Protein AF-A0AAE1QDB8-F1 (afdb_monomer_lite)

Sequence (96 aa):
MTGVVSVTGVGSVTDVGRVTGVDSVRGVGSVTGVGSVTGVGSVTGMVSVSGVGSVTDVGRVTGVDSVRGVGSVTGVVSVRGVASVTSVDSVRGVGS

Radius of gyration: 11.83 Å; chains: 1; bounding box: 30×21×29 Å

Foldseek 3Di:
DEAAAEAEDAEEAEQAEEEEHYQEYEAYEEYEHYEEYEHYNEYYAYAYYEHAEEYEAAEEYYAYAEYYDYEEYEHYQEYYHHNYYDDYHYYYHYHD

Secondary structure (DSSP, 8-state):
-EEES-EEEEEEEEEE--EEEEEEEEEEEEEEEE--EEEEEEEEEEEEEEEE--EEEEEEEEEEEEEEEEEEEEEEEEEEEEEEE--EEEEEEE--

Structure (mmCIF, N/CA/C/O backbone):
data_AF-A0AAE1QDB8-F1
#
_entry.id   AF-A0AAE1QDB8-F1
#
loop_
_atom_site.group_PDB
_atom_site.id
_atom_site.type_symbol
_atom_site.label_atom_id
_atom_site.label_alt_id
_atom_site.label_comp_id
_atom_site.label_asym_id
_atom_site.label_entity_id
_atom_site.label_seq_id
_atom_site.pdbx_PDB_ins_code
_atom_site.Cartn_x
_atom_site.Cartn_y
_atom_site.Cartn_z
_atom_site.occupancy
_atom_site.B_iso_or_equiv
_atom_site.auth_seq_id
_atom_site.auth_comp_id
_atom_site.auth_asym_id
_atom_site.auth_atom_id
_atom_site.pdbx_PDB_model_num
ATOM 1 N N . MET A 1 1 ? 3.784 -5.186 15.795 1.00 67.06 1 MET A N 1
ATOM 2 C CA . MET A 1 1 ? 4.200 -3.843 16.256 1.00 67.06 1 MET A CA 1
ATOM 3 C C . MET A 1 1 ? 2.953 -3.006 16.487 1.00 67.06 1 MET A C 1
ATOM 5 O O . MET A 1 1 ? 2.084 -3.030 15.623 1.00 67.06 1 MET A O 1
ATOM 9 N N . THR A 1 2 ? 2.836 -2.335 17.634 1.00 77.31 2 THR A N 1
ATOM 10 C CA . THR A 1 2 ? 1.649 -1.545 18.002 1.00 77.31 2 THR A CA 1
ATOM 11 C C . THR A 1 2 ? 2.063 -0.132 18.415 1.00 77.31 2 THR A C 1
ATOM 13 O O . THR A 1 2 ? 2.863 -0.007 19.338 1.00 77.31 2 THR A O 1
ATOM 16 N N . GLY A 1 3 ? 1.513 0.901 17.771 1.00 76.12 3 GLY A N 1
ATOM 17 C CA . GLY A 1 3 ? 1.640 2.295 18.219 1.00 76.12 3 GLY A CA 1
ATOM 18 C C . GLY A 1 3 ? 3.012 2.920 17.963 1.00 76.12 3 GLY A C 1
ATOM 19 O O . GLY A 1 3 ? 3.783 3.143 18.893 1.00 76.12 3 GLY A O 1
ATOM 20 N N . VAL A 1 4 ? 3.311 3.226 16.699 1.00 85.62 4 VAL A N 1
ATOM 21 C CA . VAL A 1 4 ? 4.535 3.926 16.287 1.00 85.62 4 VAL A CA 1
ATOM 22 C C . VAL A 1 4 ? 4.200 5.321 15.784 1.00 85.62 4 VAL A C 1
ATOM 24 O O . VAL A 1 4 ? 3.465 5.477 14.815 1.00 85.62 4 VAL A O 1
ATOM 27 N N . VAL A 1 5 ? 4.804 6.337 16.397 1.00 86.25 5 VAL A N 1
ATOM 28 C CA . VAL A 1 5 ? 4.557 7.739 16.024 1.00 86.25 5 VAL A CA 1
ATOM 29 C C . VAL A 1 5 ? 5.275 8.115 14.723 1.00 86.25 5 VAL A 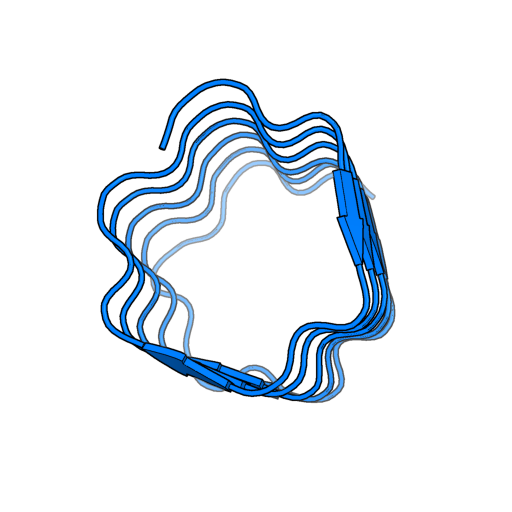C 1
ATOM 31 O O . VAL A 1 5 ? 4.744 8.843 13.892 1.00 86.25 5 VAL A O 1
ATOM 34 N N . SER A 1 6 ? 6.502 7.640 14.505 1.00 89.06 6 SER A N 1
ATOM 35 C CA . SER A 1 6 ? 7.233 7.960 13.276 1.00 89.06 6 SER A CA 1
ATOM 36 C C . SER A 1 6 ? 8.336 6.953 12.984 1.00 89.06 6 SER A C 1
ATOM 38 O O . SER A 1 6 ? 9.014 6.483 13.896 1.00 89.06 6 SER A O 1
ATOM 40 N N . VAL A 1 7 ? 8.533 6.663 11.701 1.00 90.31 7 VAL A N 1
ATOM 41 C CA . VAL A 1 7 ? 9.641 5.864 11.172 1.00 90.31 7 VAL A CA 1
ATOM 42 C C . VAL A 1 7 ? 10.348 6.678 10.093 1.00 90.31 7 VAL A C 1
ATOM 44 O O . VAL A 1 7 ? 9.705 7.120 9.139 1.00 90.31 7 VAL A O 1
ATOM 47 N N . THR A 1 8 ? 11.663 6.874 10.214 1.00 91.44 8 THR A N 1
ATOM 48 C CA . THR A 1 8 ? 12.441 7.685 9.266 1.00 91.44 8 THR A CA 1
ATOM 49 C C . THR A 1 8 ? 13.765 7.030 8.876 1.00 91.44 8 THR A C 1
ATOM 51 O O . THR A 1 8 ? 14.459 6.473 9.722 1.00 91.44 8 THR A O 1
ATOM 54 N N . GLY A 1 9 ? 14.133 7.127 7.593 1.00 90.69 9 GLY A N 1
ATOM 55 C CA . GLY A 1 9 ? 15.481 6.790 7.115 1.00 90.69 9 GLY A CA 1
ATOM 56 C C . GLY A 1 9 ? 15.843 5.313 7.260 1.00 90.69 9 GLY A C 1
ATOM 57 O O . GLY A 1 9 ? 16.941 4.980 7.701 1.00 90.69 9 GLY A O 1
ATOM 58 N N . VAL A 1 10 ? 14.915 4.425 6.916 1.00 92.31 10 VAL A N 1
ATOM 59 C CA . VAL A 1 10 ? 15.106 2.982 7.068 1.00 92.31 10 VAL A CA 1
ATOM 60 C C . VAL A 1 10 ? 15.670 2.392 5.780 1.00 92.31 10 VAL A C 1
ATOM 62 O O . VAL A 1 10 ? 15.188 2.692 4.691 1.00 92.31 10 VAL A O 1
ATOM 65 N N . GLY A 1 11 ? 16.690 1.541 5.906 1.00 92.00 11 GLY A N 1
ATOM 66 C CA . GLY A 1 11 ? 17.258 0.784 4.790 1.00 92.00 11 GLY A CA 1
ATOM 67 C C . GLY A 1 11 ? 16.330 -0.340 4.318 1.00 92.00 11 GLY A C 1
ATOM 68 O O . GLY A 1 11 ? 15.192 -0.101 3.914 1.00 92.00 11 GLY A O 1
ATOM 69 N N . SER A 1 12 ? 16.819 -1.579 4.357 1.00 92.44 12 SER A N 1
ATOM 70 C CA . SER A 1 12 ? 16.014 -2.757 4.023 1.00 92.44 12 SER A CA 1
ATOM 71 C C . SER A 1 12 ? 15.360 -3.358 5.265 1.00 92.44 12 SER A C 1
ATOM 73 O O . SER A 1 12 ? 16.000 -3.478 6.308 1.00 92.44 12 SER A O 1
ATOM 75 N N . VAL A 1 13 ? 14.098 -3.764 5.137 1.00 93.44 13 VAL A N 1
ATOM 76 C CA . VAL A 1 13 ? 13.311 -4.434 6.177 1.00 93.44 13 VAL A CA 1
ATOM 77 C C . VAL A 1 13 ? 12.747 -5.733 5.614 1.00 93.44 13 VAL A C 1
ATOM 79 O O . VAL A 1 13 ? 12.179 -5.743 4.519 1.00 93.44 13 VAL A O 1
ATOM 82 N N . THR A 1 14 ? 12.878 -6.820 6.369 1.00 94.06 14 THR A N 1
ATOM 83 C CA . THR A 1 14 ? 12.363 -8.143 5.998 1.00 94.06 14 THR A CA 1
ATOM 84 C C . THR A 1 14 ? 11.550 -8.755 7.133 1.00 94.06 14 THR A C 1
ATOM 86 O O . THR A 1 14 ? 11.820 -8.483 8.303 1.00 94.06 14 THR A O 1
ATOM 89 N N . ASP A 1 15 ? 10.568 -9.581 6.776 1.00 93.56 15 ASP A N 1
ATOM 90 C CA . ASP A 1 15 ? 9.812 -10.455 7.684 1.00 93.56 15 ASP A CA 1
ATOM 91 C C . ASP A 1 15 ? 9.151 -9.717 8.857 1.00 93.56 15 ASP A C 1
ATOM 93 O O . ASP A 1 15 ? 9.291 -10.051 10.037 1.00 93.56 15 ASP A O 1
ATOM 97 N N . VAL A 1 16 ? 8.385 -8.682 8.519 1.00 92.50 16 VAL A N 1
ATOM 98 C CA . VAL A 1 16 ? 7.608 -7.916 9.490 1.00 92.50 16 VAL A CA 1
ATOM 99 C C . VAL A 1 16 ? 6.301 -8.649 9.779 1.00 92.50 16 VAL A C 1
ATOM 101 O O . VAL A 1 16 ? 5.488 -8.892 8.888 1.00 92.50 16 VAL A O 1
ATOM 104 N N . GLY A 1 17 ? 6.057 -8.962 11.052 1.00 92.31 17 GLY A N 1
ATOM 105 C CA . GLY A 1 17 ? 4.772 -9.502 11.505 1.00 92.31 17 GLY A CA 1
ATOM 106 C C . GLY A 1 17 ? 3.613 -8.500 11.381 1.00 92.31 17 GLY A C 1
ATOM 107 O O . GLY A 1 17 ? 3.687 -7.494 10.680 1.00 92.31 17 GLY A O 1
ATOM 108 N N . ARG A 1 18 ? 2.513 -8.737 12.106 1.00 93.19 18 ARG A N 1
ATOM 109 C CA . ARG A 1 18 ? 1.365 -7.813 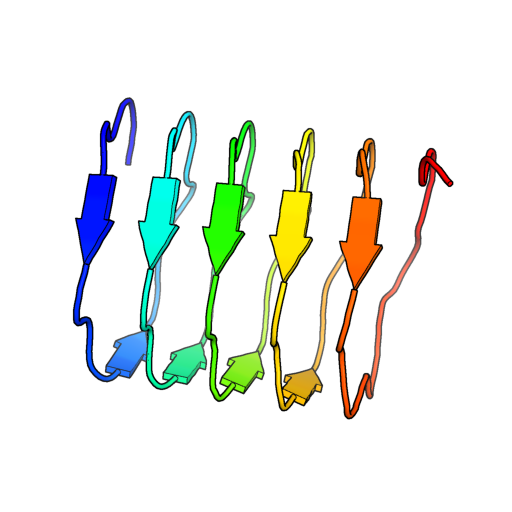12.108 1.00 93.19 18 ARG A CA 1
ATOM 110 C C . ARG A 1 18 ? 1.771 -6.408 12.581 1.00 93.19 18 ARG A C 1
ATOM 112 O O . ARG A 1 18 ? 2.403 -6.257 13.635 1.00 93.19 18 ARG A O 1
ATOM 119 N N . VAL A 1 19 ? 1.337 -5.385 11.849 1.00 93.56 19 VAL A N 1
ATOM 120 C CA . VAL A 1 19 ? 1.562 -3.967 12.169 1.00 93.56 19 VAL A CA 1
ATOM 121 C C . VAL A 1 19 ? 0.228 -3.282 12.431 1.00 93.56 19 VAL A C 1
ATOM 123 O O . VAL A 1 19 ? -0.709 -3.419 11.648 1.00 93.56 19 VAL A O 1
ATOM 126 N N . THR A 1 20 ? 0.137 -2.534 13.529 1.00 93.75 20 THR A N 1
ATOM 127 C CA . THR A 1 20 ? -1.047 -1.733 13.851 1.00 93.75 20 THR A CA 1
ATOM 128 C C . THR A 1 20 ? -0.659 -0.353 14.367 1.00 93.75 20 THR A C 1
ATOM 130 O O . THR A 1 20 ? 0.115 -0.263 15.323 1.00 93.75 20 THR A O 1
ATOM 133 N N . GLY A 1 21 ? -1.248 0.698 13.801 1.00 91.19 21 GLY A N 1
ATOM 134 C CA . GLY A 1 21 ? -1.099 2.071 14.280 1.00 91.19 21 GLY A CA 1
ATOM 135 C C . GLY A 1 21 ? 0.301 2.625 14.040 1.00 91.19 21 GLY A C 1
ATOM 136 O O . GLY A 1 21 ? 1.156 2.561 14.924 1.00 91.19 21 GLY A O 1
ATOM 137 N N . VAL A 1 22 ? 0.525 3.160 12.842 1.00 94.19 22 VAL A N 1
ATOM 138 C CA . VAL A 1 22 ? 1.736 3.901 12.476 1.00 94.19 22 VAL A CA 1
ATOM 139 C C . VAL A 1 22 ? 1.329 5.281 11.980 1.00 94.19 22 VAL A C 1
ATOM 141 O O . VAL A 1 22 ? 0.676 5.376 10.945 1.00 94.19 22 VAL A O 1
ATOM 144 N N . ASP A 1 23 ? 1.717 6.356 12.664 1.00 92.88 23 ASP A N 1
ATOM 145 C CA . ASP A 1 23 ? 1.252 7.695 12.273 1.00 92.88 23 ASP A CA 1
ATOM 146 C C . ASP A 1 23 ? 1.978 8.201 11.017 1.00 92.88 23 ASP A C 1
ATOM 148 O O . ASP A 1 23 ? 1.350 8.758 10.113 1.00 92.88 23 ASP A O 1
ATOM 152 N N . SER A 1 24 ? 3.295 7.983 10.920 1.00 92.81 24 SER A N 1
ATOM 153 C CA . SER A 1 24 ? 4.099 8.449 9.784 1.00 92.81 24 SER A CA 1
ATOM 154 C C . SER A 1 24 ? 5.275 7.533 9.441 1.00 92.81 24 SER A C 1
ATOM 156 O O . SER A 1 24 ? 5.976 7.029 10.319 1.00 92.81 24 SER A O 1
ATOM 158 N N . VAL A 1 25 ? 5.528 7.361 8.143 1.00 94.31 25 VAL A N 1
ATOM 159 C CA . VAL A 1 25 ? 6.683 6.652 7.582 1.00 94.31 25 VAL A CA 1
ATOM 160 C C . VAL A 1 25 ? 7.324 7.513 6.500 1.00 94.31 25 VAL A C 1
ATOM 162 O O . VAL A 1 25 ? 6.652 7.940 5.557 1.00 94.31 25 VAL A O 1
ATOM 165 N N . ARG A 1 26 ? 8.636 7.747 6.597 1.00 94.44 26 ARG A N 1
ATOM 166 C CA . ARG A 1 26 ? 9.385 8.541 5.619 1.00 94.44 26 ARG A CA 1
ATOM 167 C C . ARG A 1 26 ? 10.720 7.910 5.237 1.00 94.44 26 ARG A C 1
ATOM 169 O O . ARG A 1 26 ? 11.570 7.695 6.095 1.00 94.44 26 ARG A O 1
ATOM 176 N N . GLY A 1 27 ? 10.954 7.762 3.937 1.00 91.94 27 GLY A N 1
ATOM 177 C CA . GLY A 1 27 ? 12.251 7.360 3.395 1.00 91.94 27 GLY A CA 1
ATOM 178 C C . GLY A 1 27 ? 12.610 5.940 3.808 1.00 91.94 27 GLY A C 1
ATOM 179 O O . GLY A 1 27 ? 13.429 5.743 4.705 1.00 91.94 27 GLY A O 1
ATOM 180 N N . VAL A 1 28 ? 11.974 4.970 3.160 1.00 94.38 28 VAL A N 1
ATOM 181 C CA . VAL A 1 28 ? 12.260 3.545 3.346 1.00 94.38 28 VAL A CA 1
ATOM 182 C C . VAL A 1 28 ? 12.827 2.977 2.051 1.00 94.38 28 VAL A C 1
ATOM 184 O O . VAL A 1 28 ? 12.305 3.248 0.971 1.00 94.38 28 VAL A O 1
ATOM 187 N N . GLY A 1 29 ? 13.900 2.195 2.157 1.00 93.94 29 GLY A N 1
ATOM 188 C CA . GLY A 1 29 ? 14.502 1.497 1.029 1.00 93.94 29 GLY A CA 1
ATOM 189 C C . GLY A 1 29 ? 13.597 0.381 0.512 1.00 93.94 29 GLY A C 1
ATOM 190 O O . GLY A 1 29 ? 12.680 0.612 -0.272 1.00 93.94 29 GLY A O 1
ATOM 191 N N . SER A 1 30 ? 13.871 -0.854 0.927 1.00 92.81 30 SER A N 1
ATOM 192 C CA . SER A 1 30 ? 13.119 -2.032 0.478 1.00 92.81 30 SER A CA 1
ATOM 193 C C . SER A 1 30 ? 12.411 -2.709 1.640 1.00 92.81 30 SER A C 1
ATOM 195 O O . SER A 1 30 ? 13.031 -2.974 2.664 1.00 92.81 30 SER A O 1
ATOM 197 N N . VAL A 1 31 ? 11.135 -3.038 1.469 1.00 94.62 31 VAL A N 1
ATOM 198 C CA . VAL A 1 31 ? 10.349 -3.795 2.448 1.00 94.62 31 VAL A CA 1
ATOM 199 C C . VAL A 1 31 ? 9.866 -5.085 1.805 1.00 94.62 31 VAL A C 1
ATOM 201 O O . VAL A 1 31 ? 9.226 -5.046 0.756 1.00 94.62 31 VAL A O 1
ATOM 204 N N . THR A 1 32 ? 10.169 -6.227 2.421 1.00 94.75 32 THR A N 1
ATOM 205 C CA . THR A 1 32 ? 9.734 -7.545 1.933 1.00 94.75 32 THR A CA 1
ATOM 206 C C . THR A 1 32 ? 9.095 -8.363 3.044 1.00 94.75 32 THR A C 1
ATOM 208 O O . THR A 1 32 ? 9.637 -8.430 4.142 1.00 94.75 32 THR A O 1
ATOM 211 N N . GLY A 1 33 ? 7.971 -9.016 2.747 1.00 93.50 33 GLY A N 1
ATOM 212 C CA . GLY A 1 33 ? 7.336 -9.956 3.668 1.00 93.50 33 GLY A CA 1
ATOM 213 C C . GLY A 1 33 ? 6.727 -9.238 4.866 1.00 93.50 33 GLY A C 1
ATOM 214 O O . GLY A 1 33 ? 7.280 -9.252 5.961 1.00 93.50 33 GLY A O 1
ATOM 215 N N . VAL A 1 34 ? 5.585 -8.590 4.655 1.00 95.31 34 VAL A N 1
ATOM 216 C CA . VAL A 1 34 ? 4.830 -7.916 5.715 1.00 95.31 34 VAL A CA 1
ATOM 217 C C . VAL A 1 34 ? 3.514 -8.648 5.924 1.00 95.31 34 VAL A C 1
ATOM 219 O O . VAL A 1 34 ? 2.775 -8.896 4.971 1.00 95.31 34 VAL A O 1
ATOM 222 N N . GLY A 1 35 ? 3.202 -8.973 7.177 1.00 93.44 35 GLY A N 1
ATOM 223 C CA . GLY A 1 35 ? 1.900 -9.506 7.567 1.00 93.44 35 GLY A CA 1
ATOM 224 C C . GLY A 1 35 ? 0.764 -8.488 7.393 1.00 93.44 35 GLY A C 1
ATOM 225 O O . GLY A 1 35 ? 0.862 -7.518 6.644 1.00 93.44 35 GLY A O 1
ATOM 226 N N . SER A 1 36 ? -0.349 -8.689 8.100 1.00 94.06 36 SER A N 1
ATOM 227 C CA . SER A 1 36 ? -1.462 -7.734 8.044 1.00 94.06 36 SER A CA 1
ATOM 228 C C . SER A 1 36 ? -1.070 -6.367 8.614 1.00 94.06 36 SER A C 1
ATOM 230 O O . SER A 1 36 ? -0.438 -6.286 9.673 1.00 94.06 36 SER A O 1
ATOM 232 N N . VAL A 1 37 ? -1.509 -5.304 7.946 1.00 95.56 37 VAL A N 1
ATOM 233 C CA . VAL A 1 37 ? -1.273 -3.910 8.334 1.00 95.56 37 VAL A CA 1
ATOM 234 C C . VAL A 1 37 ? -2.610 -3.219 8.584 1.00 95.56 37 VAL A C 1
ATOM 236 O O . VAL A 1 37 ? -3.521 -3.300 7.762 1.00 95.56 37 VAL A O 1
ATOM 239 N N . THR A 1 38 ? -2.733 -2.520 9.710 1.00 95.12 38 THR A N 1
ATOM 240 C CA . THR A 1 38 ? -3.935 -1.747 10.051 1.00 95.12 38 THR A CA 1
ATOM 241 C C . THR A 1 38 ? -3.560 -0.366 10.575 1.00 95.12 38 THR A C 1
ATOM 243 O O . THR A 1 38 ? -2.794 -0.269 11.531 1.00 95.12 38 THR A O 1
ATOM 246 N N . GLY A 1 39 ? -4.130 0.691 10.001 1.00 92.19 39 GLY A N 1
ATOM 247 C CA . GLY A 1 39 ? -3.963 2.058 10.490 1.00 92.19 39 GLY A CA 1
ATOM 248 C C . GLY A 1 39 ? -2.566 2.612 10.218 1.00 92.19 39 GLY A C 1
ATOM 249 O O . GLY A 1 39 ? -1.682 2.535 11.072 1.00 92.19 39 GLY A O 1
ATOM 250 N N . VAL A 1 40 ? -2.381 3.194 9.035 1.00 94.38 40 VAL A N 1
ATOM 251 C CA . VAL A 1 40 ? -1.162 3.915 8.647 1.00 94.38 40 VAL A CA 1
ATOM 252 C C . VAL A 1 40 ? -1.535 5.341 8.257 1.00 94.38 40 VAL A C 1
ATOM 254 O O . VAL A 1 40 ? -2.293 5.530 7.315 1.00 94.38 40 VAL A O 1
ATOM 257 N N . GLY A 1 41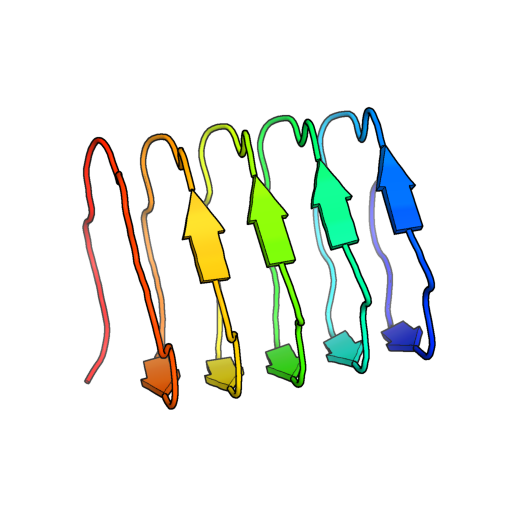 ? -1.010 6.353 8.944 1.00 93.00 41 GLY A N 1
ATOM 258 C CA . GLY A 1 41 ? -1.380 7.752 8.722 1.00 93.00 41 GLY A CA 1
ATOM 259 C C . GLY A 1 41 ? -0.815 8.333 7.425 1.00 93.00 41 GLY A C 1
ATOM 260 O O . GLY A 1 41 ? -1.563 8.678 6.511 1.00 93.00 41 GLY A O 1
ATOM 261 N N . SER A 1 42 ? 0.503 8.495 7.323 1.00 93.38 42 SER A N 1
ATOM 262 C CA . SER A 1 42 ? 1.155 9.012 6.109 1.00 93.38 42 SER A CA 1
ATOM 263 C C . SER A 1 42 ? 2.407 8.229 5.742 1.00 93.38 42 SER A C 1
ATOM 265 O O . SER A 1 42 ? 3.226 7.911 6.596 1.00 93.38 42 SER A O 1
ATOM 267 N N . VAL A 1 43 ? 2.583 7.965 4.450 1.00 94.75 43 VAL A N 1
ATOM 268 C CA . VAL A 1 43 ? 3.763 7.304 3.887 1.00 94.75 43 VAL A CA 1
ATOM 269 C C . VAL A 1 43 ? 4.363 8.200 2.814 1.00 94.75 43 VAL A C 1
ATOM 271 O O . VAL A 1 43 ? 3.666 8.647 1.901 1.00 94.75 43 VAL A O 1
ATOM 274 N N . THR A 1 44 ? 5.658 8.490 2.923 1.00 94.81 44 THR A N 1
ATOM 275 C CA . THR A 1 44 ? 6.387 9.321 1.957 1.00 94.81 44 THR A CA 1
ATOM 276 C C . THR A 1 44 ? 7.724 8.697 1.589 1.00 94.81 44 THR A C 1
ATOM 278 O O . THR A 1 44 ? 8.589 8.550 2.450 1.00 94.81 44 THR A O 1
ATOM 281 N N . GLY A 1 45 ? 7.938 8.418 0.306 1.00 91.75 45 GLY A N 1
ATOM 282 C CA . GLY A 1 45 ? 9.217 7.934 -0.205 1.00 91.75 45 GLY A CA 1
ATOM 283 C C . GLY A 1 45 ? 9.495 6.491 0.206 1.00 91.75 45 GLY A C 1
ATOM 284 O O . GLY A 1 45 ? 10.102 6.237 1.248 1.00 91.75 45 GLY A O 1
ATOM 285 N N . MET A 1 46 ? 9.074 5.559 -0.641 1.00 94.38 46 MET A N 1
ATOM 286 C CA . MET A 1 46 ? 9.484 4.160 -0.602 1.00 94.38 46 MET A CA 1
ATOM 287 C C . MET A 1 46 ? 10.083 3.746 -1.937 1.00 94.38 46 MET A C 1
ATOM 289 O O . MET A 1 46 ? 9.501 4.033 -2.980 1.00 94.38 46 MET A O 1
ATOM 293 N N . VAL A 1 47 ? 11.202 3.024 -1.906 1.00 94.88 47 VAL A N 1
ATOM 294 C CA . VAL A 1 47 ? 11.782 2.485 -3.143 1.00 94.88 47 VAL A CA 1
ATOM 295 C C . VAL A 1 47 ? 10.997 1.247 -3.569 1.00 94.88 47 VAL A C 1
ATOM 297 O O . VAL A 1 47 ? 10.381 1.231 -4.629 1.00 94.88 47 VAL A O 1
ATOM 300 N N . SER A 1 48 ? 10.936 0.223 -2.717 1.00 93.31 48 SER A N 1
ATOM 301 C CA . SER A 1 48 ? 10.306 -1.047 -3.093 1.00 93.31 48 SER A CA 1
ATOM 302 C C . SER A 1 48 ? 9.526 -1.682 -1.956 1.00 93.31 48 SER A C 1
ATOM 304 O O . SER A 1 48 ? 9.996 -1.754 -0.821 1.00 93.31 48 SER A O 1
ATOM 306 N N . VAL A 1 49 ? 8.360 -2.227 -2.291 1.00 93.88 49 VAL A N 1
ATOM 307 C CA . VAL A 1 49 ? 7.520 -3.009 -1.382 1.00 93.88 49 VAL A CA 1
ATOM 308 C C . VAL A 1 49 ? 7.145 -4.325 -2.040 1.00 93.88 49 VAL A C 1
ATOM 310 O O . VAL A 1 49 ? 6.622 -4.333 -3.157 1.00 93.88 49 VAL A O 1
ATOM 313 N N . SER A 1 50 ? 7.352 -5.440 -1.339 1.00 95.00 50 SER A N 1
ATOM 314 C CA . SER A 1 50 ? 6.911 -6.742 -1.823 1.00 95.00 50 SER A CA 1
ATOM 315 C C . SER A 1 50 ? 6.342 -7.661 -0.751 1.00 95.00 50 SER A C 1
ATOM 317 O O . SER A 1 50 ? 6.830 -7.704 0.376 1.00 95.00 50 SER A O 1
ATOM 319 N N . GLY A 1 51 ? 5.321 -8.433 -1.128 1.00 94.56 51 GLY A N 1
ATOM 320 C CA . GLY A 1 51 ? 4.750 -9.476 -0.282 1.00 94.56 51 GLY A CA 1
ATOM 321 C C . GLY A 1 51 ? 4.086 -8.896 0.958 1.00 94.56 51 GLY A C 1
ATOM 322 O O . GLY A 1 51 ? 4.503 -9.187 2.075 1.00 94.56 51 GLY A O 1
ATOM 323 N N . VAL A 1 52 ? 3.082 -8.047 0.757 1.00 96.06 52 VAL A N 1
ATOM 324 C CA . VAL A 1 52 ? 2.283 -7.473 1.843 1.00 96.06 52 VAL A CA 1
ATOM 325 C C . VAL A 1 52 ? 0.963 -8.225 1.932 1.00 96.06 52 VAL A C 1
ATOM 327 O O . VAL A 1 52 ? 0.290 -8.419 0.920 1.00 96.06 52 VAL A O 1
ATOM 330 N N . GLY A 1 53 ? 0.584 -8.636 3.141 1.00 94.69 53 GLY A N 1
ATOM 331 C CA . GLY A 1 53 ? -0.728 -9.215 3.417 1.00 94.69 53 GLY A CA 1
ATOM 332 C C . GLY A 1 53 ? -1.867 -8.197 3.281 1.00 94.69 53 GLY A C 1
ATOM 333 O O . GLY A 1 53 ? -1.787 -7.219 2.540 1.00 94.69 53 GLY A O 1
ATOM 334 N N . SER A 1 54 ? -2.962 -8.419 4.008 1.00 95.31 54 SER A N 1
ATOM 335 C CA . SER A 1 54 ? -4.087 -7.478 4.005 1.00 95.31 54 SER A CA 1
ATOM 336 C C . SER A 1 54 ? -3.696 -6.129 4.609 1.00 95.31 54 SER A C 1
ATOM 338 O O . SER A 1 54 ? -3.088 -6.077 5.680 1.00 95.31 54 SER A O 1
ATOM 340 N N . VAL A 1 55 ? -4.102 -5.047 3.951 1.00 95.81 55 VAL A N 1
ATOM 341 C CA . VAL A 1 55 ? -3.876 -3.666 4.376 1.00 95.81 55 VAL A CA 1
ATOM 342 C C . VAL A 1 55 ? -5.219 -2.983 4.606 1.00 95.81 55 VAL A C 1
ATOM 344 O O . VAL A 1 55 ? -6.128 -3.061 3.776 1.00 95.81 55 VAL A O 1
ATOM 347 N N . THR A 1 56 ? -5.364 -2.309 5.741 1.00 95.56 56 THR A N 1
ATOM 348 C CA . THR A 1 56 ? -6.590 -1.587 6.097 1.00 95.56 56 THR A CA 1
ATOM 349 C C . THR A 1 56 ? -6.263 -0.218 6.675 1.00 95.56 56 THR A C 1
ATOM 351 O O . THR A 1 56 ? -5.332 -0.099 7.471 1.00 95.56 56 THR A O 1
ATOM 354 N N . ASP A 1 57 ? -7.041 0.789 6.285 1.00 94.75 57 ASP A N 1
ATOM 355 C CA . ASP A 1 57 ? -6.968 2.167 6.779 1.00 94.75 57 ASP A CA 1
ATOM 356 C C . ASP A 1 57 ? -5.588 2.800 6.576 1.00 94.75 57 ASP A C 1
ATOM 358 O O . ASP A 1 57 ? -4.795 2.978 7.503 1.00 94.75 57 ASP A O 1
ATOM 362 N N . VAL A 1 58 ? -5.302 3.149 5.325 1.00 94.62 58 VAL A N 1
ATOM 363 C CA . VAL A 1 58 ? -4.123 3.919 4.933 1.00 94.62 58 VAL A CA 1
ATOM 364 C C . VAL A 1 58 ? -4.552 5.345 4.628 1.00 94.62 58 VAL A C 1
ATOM 366 O O . VAL A 1 58 ? -5.461 5.575 3.836 1.00 94.62 58 VAL A O 1
ATOM 369 N N . GLY A 1 59 ? -3.885 6.324 5.225 1.00 94.25 59 GLY A N 1
ATOM 370 C CA . GLY A 1 59 ? -4.075 7.725 4.899 1.00 94.25 59 GLY A CA 1
ATOM 371 C C . GLY A 1 59 ? -3.409 8.079 3.570 1.00 94.25 59 GLY A C 1
ATOM 372 O O . GLY A 1 59 ? -3.774 7.560 2.514 1.00 94.25 59 GLY A O 1
ATOM 373 N N . ARG A 1 60 ? -2.460 9.016 3.595 1.00 94.31 60 ARG A N 1
ATOM 374 C CA . ARG A 1 60 ? -1.822 9.521 2.369 1.00 94.31 60 ARG A CA 1
ATOM 375 C C . ARG A 1 60 ? -0.568 8.729 2.033 1.00 94.31 60 ARG A C 1
ATOM 377 O O . ARG A 1 60 ? 0.327 8.616 2.866 1.00 94.31 60 ARG A O 1
ATOM 384 N N . VAL A 1 61 ? -0.461 8.275 0.790 1.00 94.06 61 VAL A N 1
ATOM 385 C CA . VAL A 1 61 ? 0.752 7.645 0.254 1.00 94.06 61 VAL A CA 1
ATOM 386 C C . VAL A 1 61 ? 1.326 8.511 -0.856 1.00 94.06 61 VAL A C 1
ATOM 388 O O . VAL A 1 61 ? 0.631 8.845 -1.815 1.00 94.06 61 VAL A O 1
ATOM 391 N N . THR A 1 62 ? 2.603 8.870 -0.736 1.00 94.88 62 THR A N 1
ATOM 392 C CA . THR A 1 62 ? 3.311 9.677 -1.734 1.00 94.88 62 THR A CA 1
ATOM 393 C C . THR A 1 62 ? 4.678 9.089 -2.064 1.00 94.88 62 THR A C 1
ATOM 395 O O . THR A 1 62 ? 5.467 8.818 -1.164 1.00 94.88 62 THR A O 1
ATOM 398 N N . GLY A 1 63 ? 4.971 8.920 -3.354 1.00 92.69 63 GLY A N 1
ATOM 399 C CA . GLY A 1 63 ? 6.285 8.478 -3.831 1.00 92.69 63 GLY A CA 1
ATOM 400 C C . GLY A 1 63 ? 6.597 7.030 -3.457 1.00 92.69 63 GLY A C 1
ATOM 401 O O . GLY A 1 63 ? 7.222 6.776 -2.429 1.00 92.69 63 GLY A O 1
ATOM 402 N N . VAL A 1 64 ? 6.164 6.093 -4.297 1.00 95.50 64 VAL A N 1
ATOM 403 C CA . VAL A 1 64 ? 6.514 4.672 -4.207 1.00 95.50 64 VAL A CA 1
ATOM 404 C C . VAL A 1 64 ? 6.991 4.197 -5.575 1.00 95.50 64 VAL A C 1
ATOM 406 O O . VAL A 1 64 ? 6.220 4.236 -6.534 1.00 95.50 64 VAL A O 1
ATOM 409 N N . ASP A 1 65 ? 8.232 3.733 -5.697 1.00 95.81 65 ASP A N 1
ATOM 410 C CA . ASP A 1 65 ? 8.749 3.377 -7.025 1.00 95.81 65 ASP A CA 1
ATOM 411 C C . ASP A 1 65 ? 8.192 2.025 -7.495 1.00 95.81 65 ASP A C 1
ATOM 413 O O . ASP A 1 65 ? 7.737 1.885 -8.636 1.00 95.81 65 ASP A O 1
ATOM 417 N N . SER A 1 66 ? 8.157 1.023 -6.612 1.00 95.06 66 SER A N 1
ATOM 418 C CA . SER A 1 66 ? 7.623 -0.291 -6.965 1.00 95.06 66 SER A CA 1
ATOM 419 C C . SER A 1 66 ? 6.837 -0.980 -5.859 1.00 95.06 66 SER A C 1
ATOM 421 O O . SER A 1 66 ? 7.250 -1.035 -4.700 1.00 95.06 66 SER A O 1
ATOM 423 N N . VAL A 1 67 ? 5.705 -1.566 -6.253 1.00 95.06 67 VAL A N 1
ATOM 424 C CA . VAL A 1 67 ? 4.865 -2.417 -5.410 1.00 95.06 67 VAL A CA 1
ATOM 425 C C . VAL A 1 67 ? 4.623 -3.757 -6.100 1.00 95.06 67 VAL A C 1
ATOM 427 O O . VAL A 1 67 ? 4.123 -3.821 -7.228 1.00 95.06 67 VAL A O 1
ATOM 430 N N . ARG A 1 68 ? 4.923 -4.857 -5.403 1.00 95.44 68 ARG A N 1
ATOM 431 C CA . ARG A 1 68 ? 4.733 -6.215 -5.921 1.00 95.44 68 ARG A CA 1
ATOM 432 C C . ARG A 1 68 ? 4.090 -7.149 -4.905 1.00 95.44 68 ARG A C 1
ATOM 434 O O . ARG A 1 68 ? 4.737 -7.566 -3.950 1.00 95.44 68 ARG A O 1
ATOM 441 N N . GLY A 1 69 ? 2.875 -7.599 -5.201 1.00 93.25 69 GLY A N 1
ATOM 442 C CA . GLY A 1 69 ? 2.193 -8.604 -4.393 1.00 93.25 69 GLY A CA 1
ATOM 443 C C . GLY A 1 69 ? 1.681 -7.982 -3.106 1.00 93.25 69 GLY A C 1
ATOM 444 O O . GLY A 1 69 ? 2.344 -8.029 -2.071 1.00 93.25 69 GLY A O 1
ATOM 445 N N . VAL A 1 70 ? 0.507 -7.375 -3.209 1.00 95.62 70 VAL A N 1
ATOM 446 C CA . VAL A 1 70 ? -0.267 -6.902 -2.067 1.00 95.62 70 VAL A CA 1
ATOM 447 C C . VAL A 1 70 ? -1.569 -7.684 -2.047 1.00 95.62 70 VAL A C 1
ATOM 449 O O . VAL A 1 70 ? -2.208 -7.832 -3.090 1.00 95.62 70 VAL A O 1
ATOM 452 N N . GLY A 1 71 ? -1.952 -8.170 -0.871 1.00 94.56 71 GLY A N 1
ATOM 453 C CA . GLY A 1 71 ? -3.252 -8.792 -0.665 1.00 94.56 71 GLY A CA 1
ATOM 454 C C . GLY A 1 71 ? -4.397 -7.780 -0.766 1.00 94.56 71 GLY A C 1
ATOM 455 O O . GLY A 1 71 ? -4.351 -6.786 -1.494 1.00 94.56 71 GLY A O 1
ATOM 456 N N . SER A 1 72 ? -5.457 -8.007 0.005 1.00 95.25 72 SER A N 1
ATOM 457 C CA . SER A 1 72 ? -6.597 -7.089 0.035 1.00 95.25 72 SER A CA 1
ATOM 458 C C . SER A 1 72 ? -6.244 -5.734 0.643 1.00 95.25 72 SER A C 1
ATOM 460 O O . SER A 1 72 ? -5.752 -5.669 1.767 1.00 95.25 72 SER A O 1
ATOM 462 N N . VAL A 1 73 ? -6.585 -4.655 -0.060 1.00 95.12 73 VAL A N 1
ATOM 463 C CA . VAL A 1 73 ? -6.444 -3.273 0.405 1.00 95.12 73 VAL A CA 1
ATOM 464 C C . VAL A 1 73 ? -7.826 -2.658 0.604 1.00 95.12 73 VAL A C 1
ATOM 466 O O . VAL A 1 73 ? -8.641 -2.642 -0.320 1.00 95.12 73 VAL A O 1
ATOM 46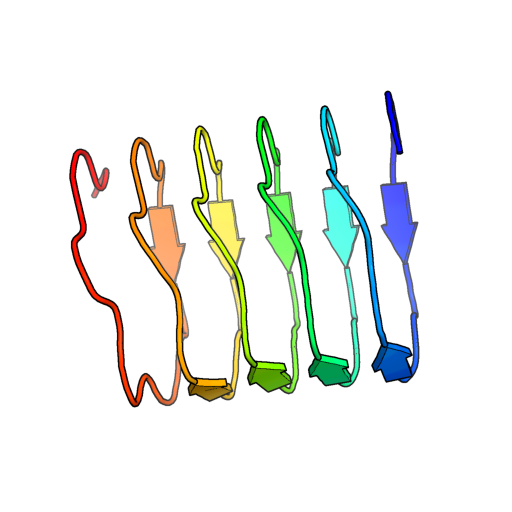9 N N . THR A 1 74 ? -8.098 -2.139 1.801 1.00 95.56 74 THR A N 1
ATOM 470 C CA . THR A 1 74 ? -9.360 -1.452 2.120 1.00 95.56 74 THR A CA 1
ATOM 471 C C . THR A 1 74 ? -9.108 -0.115 2.804 1.00 95.56 74 THR A C 1
ATOM 473 O O . THR A 1 74 ? -8.331 -0.056 3.750 1.00 95.56 74 THR A O 1
ATOM 476 N N . GLY A 1 75 ? -9.799 0.939 2.368 1.00 92.62 75 GLY A N 1
ATOM 477 C CA . GLY A 1 75 ? -9.759 2.243 3.031 1.00 92.62 75 GLY A CA 1
ATOM 478 C C . GLY A 1 75 ? -8.425 2.942 2.810 1.00 92.62 75 GLY A C 1
ATOM 479 O O . GLY A 1 75 ? -7.573 2.965 3.689 1.00 92.62 75 GLY A O 1
ATOM 480 N N . VAL A 1 76 ? -8.231 3.498 1.619 1.00 94.44 76 VAL A N 1
ATOM 481 C CA . VAL A 1 76 ? -7.056 4.305 1.281 1.00 94.44 76 VAL A CA 1
ATOM 482 C C . VAL A 1 76 ? -7.519 5.725 1.031 1.00 94.44 76 VAL A C 1
ATOM 484 O O . VAL A 1 76 ? -8.370 5.932 0.176 1.00 94.44 76 VAL A O 1
ATOM 487 N N . VAL A 1 77 ? -6.982 6.711 1.746 1.00 95.06 77 VAL A N 1
ATOM 488 C CA . VAL A 1 77 ? -7.446 8.098 1.604 1.00 95.06 77 VAL A CA 1
ATOM 489 C C . VAL A 1 77 ? -6.960 8.712 0.298 1.00 95.06 77 VAL A C 1
ATOM 491 O O . VAL A 1 77 ? -7.751 9.342 -0.390 1.00 95.06 77 VAL A O 1
ATOM 494 N N . SER A 1 78 ? -5.676 8.566 -0.040 1.00 93.00 78 SER A N 1
ATOM 495 C CA . SER A 1 78 ? -5.128 9.080 -1.300 1.00 93.00 78 SER A CA 1
ATOM 496 C C . SER A 1 78 ? -3.770 8.455 -1.612 1.00 93.00 78 SER A C 1
ATOM 498 O O . SER A 1 78 ? -2.965 8.203 -0.709 1.00 93.00 78 SER A O 1
ATOM 5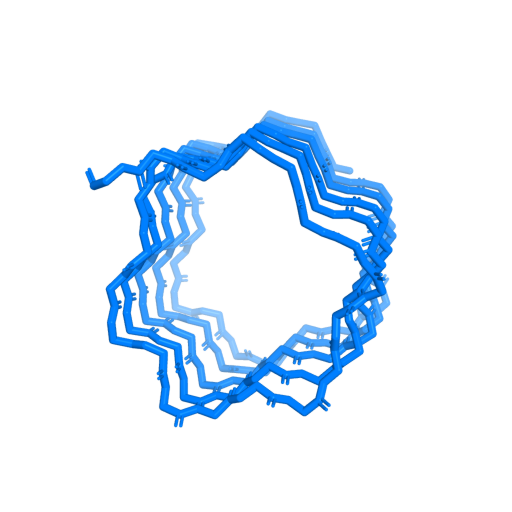00 N N . VAL A 1 79 ? -3.496 8.245 -2.900 1.00 92.06 79 VAL A N 1
ATOM 501 C CA . VAL A 1 79 ? -2.228 7.708 -3.406 1.00 92.06 79 VAL A CA 1
ATOM 502 C C . VAL A 1 79 ? -1.728 8.585 -4.545 1.00 92.06 79 VAL A C 1
ATOM 504 O O . VAL A 1 79 ? -2.432 8.800 -5.528 1.00 92.06 79 VAL A O 1
ATOM 507 N N . ARG A 1 80 ? -0.483 9.057 -4.448 1.00 92.81 80 ARG A N 1
ATOM 508 C CA . ARG A 1 80 ? 0.169 9.839 -5.502 1.00 92.81 80 ARG A CA 1
ATOM 509 C C . ARG A 1 80 ? 1.589 9.358 -5.764 1.00 92.81 80 ARG A C 1
ATOM 511 O O . ARG A 1 80 ? 2.372 9.165 -4.841 1.00 92.81 80 ARG A O 1
ATOM 518 N N . GLY A 1 81 ? 1.952 9.274 -7.042 1.00 90.19 81 GLY A N 1
ATOM 519 C CA . GLY A 1 81 ? 3.323 8.967 -7.447 1.00 90.19 81 GLY A CA 1
ATOM 520 C C . GLY A 1 81 ? 3.708 7.534 -7.105 1.00 90.19 81 GLY A C 1
ATOM 521 O O . GLY A 1 81 ? 4.674 7.324 -6.383 1.00 90.19 81 GLY A O 1
ATOM 522 N N . VAL A 1 82 ? 2.929 6.573 -7.601 1.00 93.06 82 VAL A N 1
ATOM 523 C CA . VAL A 1 82 ? 3.331 5.165 -7.636 1.00 93.06 82 VAL A CA 1
ATOM 524 C C . VAL A 1 82 ? 3.797 4.864 -9.052 1.00 93.06 82 VAL A C 1
ATOM 526 O O . VAL A 1 82 ? 3.001 5.003 -9.980 1.00 93.06 82 VAL A O 1
ATOM 529 N N . ALA A 1 83 ? 5.070 4.513 -9.238 1.00 95.12 83 ALA A N 1
ATOM 530 C CA . ALA A 1 83 ? 5.617 4.336 -10.584 1.00 95.12 83 ALA A CA 1
ATOM 531 C C . ALA A 1 83 ? 5.263 2.967 -11.183 1.00 95.12 83 ALA A C 1
ATOM 533 O O . ALA A 1 83 ? 4.971 2.874 -12.374 1.00 95.12 83 ALA A O 1
ATOM 534 N N . SER A 1 84 ? 5.244 1.906 -10.371 1.00 94.56 84 SER A N 1
ATOM 535 C CA . SER A 1 84 ? 4.893 0.562 -10.835 1.00 94.56 84 SER A CA 1
ATOM 536 C C . SER A 1 84 ? 4.140 -0.251 -9.783 1.00 94.56 84 SER A C 1
ATOM 538 O O . SER A 1 84 ? 4.495 -0.269 -8.604 1.00 94.56 84 SER A O 1
ATOM 540 N N . VAL A 1 85 ? 3.105 -0.965 -10.231 1.00 94.31 85 VAL A N 1
ATOM 541 C CA . VAL A 1 85 ? 2.358 -1.940 -9.429 1.00 94.31 85 VAL A CA 1
ATOM 542 C C . VAL A 1 85 ? 2.226 -3.217 -10.243 1.00 94.31 85 VAL A C 1
ATOM 544 O O . VAL A 1 85 ? 1.654 -3.201 -11.328 1.00 94.31 85 VAL A O 1
ATOM 547 N N . THR A 1 86 ? 2.769 -4.323 -9.735 1.00 95.44 86 THR A N 1
ATOM 548 C CA . THR A 1 86 ? 2.743 -5.608 -10.456 1.00 95.44 86 THR A CA 1
ATOM 549 C C . THR A 1 86 ? 1.502 -6.436 -10.128 1.00 95.44 86 THR A C 1
ATOM 551 O O . THR A 1 86 ? 0.946 -7.075 -11.012 1.00 95.44 86 THR A O 1
ATOM 554 N N . SER A 1 87 ? 1.081 -6.467 -8.860 1.00 93.25 87 SER A N 1
ATOM 555 C CA . SER A 1 87 ? -0.070 -7.269 -8.427 1.00 93.25 87 SER A CA 1
ATOM 556 C C . SER A 1 87 ? -0.678 -6.713 -7.150 1.00 93.25 87 SER A C 1
ATOM 558 O O . SER A 1 87 ? 0.054 -6.452 -6.188 1.00 93.25 87 SER A O 1
ATOM 560 N N . VAL A 1 88 ? -2.004 -6.594 -7.154 1.00 93.81 88 VAL A N 1
ATOM 561 C CA . VAL A 1 88 ? -2.845 -6.324 -5.986 1.00 93.81 88 VAL A CA 1
ATOM 562 C C . VAL A 1 88 ? -4.096 -7.184 -6.116 1.00 93.81 88 VAL A C 1
ATOM 564 O O . VAL A 1 88 ? -4.773 -7.100 -7.138 1.00 93.81 88 VAL A O 1
ATOM 567 N N . ASP A 1 89 ? -4.402 -7.993 -5.104 1.00 94.75 89 ASP A N 1
ATOM 568 C CA . ASP A 1 89 ? -5.489 -8.978 -5.204 1.00 94.75 89 ASP A CA 1
ATOM 569 C C . ASP A 1 89 ? -6.873 -8.317 -5.240 1.00 94.75 89 ASP A C 1
ATOM 571 O O . ASP A 1 89 ? -7.749 -8.704 -6.011 1.00 94.75 89 ASP A O 1
ATOM 575 N N . SER A 1 90 ? -7.094 -7.304 -4.400 1.00 94.19 90 SER A N 1
ATOM 576 C CA . SER A 1 90 ? -8.363 -6.574 -4.359 1.00 94.19 90 SER A CA 1
ATOM 577 C C . SER A 1 90 ? -8.187 -5.200 -3.731 1.00 94.19 90 SER A C 1
ATOM 579 O O . SER A 1 90 ? -7.484 -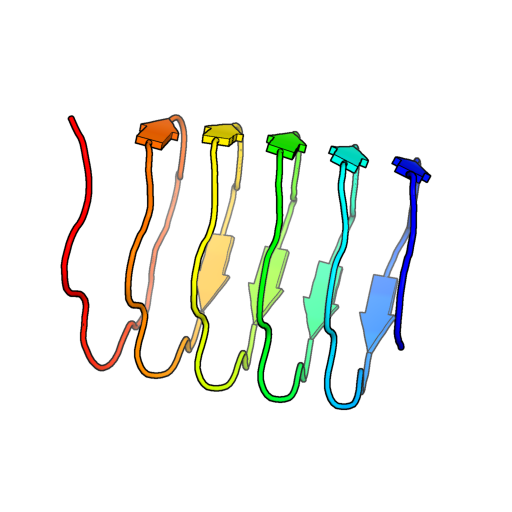5.076 -2.727 1.00 94.19 90 SER A O 1
ATOM 581 N N . VAL A 1 91 ? -8.899 -4.198 -4.243 1.00 92.75 91 VAL A N 1
ATOM 582 C CA . VAL A 1 91 ? -8.882 -2.835 -3.703 1.00 92.75 91 VAL A CA 1
ATOM 583 C C . VAL A 1 91 ? -10.311 -2.341 -3.476 1.00 92.75 91 VAL A C 1
ATOM 585 O O . VAL A 1 91 ? -11.145 -2.411 -4.379 1.00 92.75 91 VAL A O 1
ATOM 588 N N . ARG A 1 92 ? -10.602 -1.813 -2.281 1.00 92.81 92 ARG A N 1
ATOM 589 C CA . ARG A 1 92 ? -11.887 -1.179 -1.940 1.00 92.81 92 ARG A CA 1
ATOM 590 C C . ARG A 1 92 ? -11.691 0.137 -1.194 1.00 92.81 92 ARG A C 1
ATOM 592 O O . ARG A 1 92 ? -10.859 0.232 -0.300 1.00 92.81 92 ARG A O 1
ATOM 599 N N . GLY A 1 93 ? -12.529 1.126 -1.504 1.00 86.50 93 GLY A N 1
ATOM 600 C CA . GLY A 1 93 ? -12.564 2.394 -0.768 1.00 86.50 93 GLY A CA 1
ATOM 601 C C . GLY A 1 93 ? -11.283 3.209 -0.931 1.00 86.50 93 GLY A C 1
ATOM 602 O O . GLY A 1 93 ? -10.619 3.494 0.059 1.00 86.50 93 GLY A O 1
ATOM 603 N N . VAL A 1 94 ? -10.934 3.548 -2.174 1.00 85.50 94 VAL A N 1
ATOM 604 C CA . VAL A 1 94 ? -9.858 4.500 -2.479 1.00 85.50 94 VAL A CA 1
ATOM 605 C C . VAL A 1 94 ? -10.485 5.879 -2.640 1.00 85.50 94 VAL A C 1
ATOM 607 O O . VAL A 1 94 ? -11.356 6.063 -3.490 1.00 85.50 94 VAL A O 1
ATOM 610 N N . GLY A 1 95 ? -10.081 6.816 -1.790 1.00 75.31 95 GLY A N 1
ATOM 611 C CA . GLY A 1 95 ? -10.407 8.227 -1.907 1.00 75.31 95 GLY A CA 1
ATOM 612 C C . GLY A 1 95 ? -9.636 8.876 -3.056 1.00 75.31 95 GLY A C 1
ATOM 613 O O . GLY A 1 95 ? -8.548 8.434 -3.430 1.00 75.31 95 GLY A O 1
ATOM 614 N N . SER A 1 96 ? -10.255 9.898 -3.640 1.00 61.47 96 SER A N 1
ATOM 615 C CA . SER A 1 96 ? -9.717 10.731 -4.723 1.00 61.47 96 SER A CA 1
ATOM 616 C C . SER A 1 96 ? -8.585 11.638 -4.250 1.00 61.47 96 SER A C 1
ATOM 618 O O . SER A 1 96 ? -8.814 12.344 -3.240 1.00 61.47 96 SER A O 1
#

Organism: NCBI:txid1843537

pLDDT: mean 92.32, std 5.49, range [61.47, 96.06]